Protein AF-A0A1I1YFR1-F1 (afdb_monomer_lite)

Foldseek 3Di:
DDDPDPPDDPPDPPDDDDDPPDPPDDQDLVNLQVLLVVLCVSLVVCVVVVNPVSNVVSNVRSVVSVVVSVPDDDD

Radius of gyration: 16.52 Å; chains: 1; bounding box: 44×21×49 Å

Structure (mmCIF, N/CA/C/O backbone):
data_AF-A0A1I1YFR1-F1
#
_entry.id   AF-A0A1I1YFR1-F1
#
loop_
_atom_site.group_PDB
_atom_site.id
_atom_site.type_symbol
_atom_site.label_atom_id
_atom_site.label_alt_id
_atom_site.label_comp_id
_atom_site.label_asym_id
_atom_site.label_entity_id
_atom_site.label_seq_id
_atom_site.pdbx_PDB_ins_code
_atom_site.Cartn_x
_atom_site.Cartn_y
_atom_site.Cartn_z
_atom_site.occupancy
_atom_site.B_iso_or_equiv
_atom_site.auth_seq_id
_atom_site.auth_comp_id
_atom_site.auth_asym_id
_atom_site.auth_atom_id
_atom_site.pdbx_PDB_model_num
ATOM 1 N N . MET A 1 1 ? -24.968 15.780 29.064 1.00 38.88 1 MET A N 1
ATOM 2 C CA . MET A 1 1 ? -24.458 14.544 28.437 1.00 38.88 1 MET A CA 1
ATOM 3 C C . MET A 1 1 ? -23.057 14.858 27.945 1.00 38.88 1 MET A C 1
ATOM 5 O O . MET A 1 1 ? -22.922 15.597 26.981 1.00 38.88 1 MET A O 1
ATOM 9 N N . ASN A 1 2 ? -22.037 14.444 28.698 1.00 36.81 2 ASN A N 1
ATOM 10 C CA . ASN A 1 2 ? -20.641 14.723 28.361 1.00 36.81 2 ASN A CA 1
ATOM 11 C C . ASN A 1 2 ? -20.237 13.840 27.183 1.00 36.81 2 ASN A C 1
ATOM 13 O O . ASN A 1 2 ? -20.319 12.617 27.280 1.00 36.81 2 ASN A O 1
ATOM 17 N N . ALA A 1 3 ? -19.830 14.466 26.080 1.00 35.88 3 ALA A N 1
ATOM 18 C CA . ALA A 1 3 ? -19.184 13.768 24.984 1.00 35.88 3 ALA A CA 1
ATOM 19 C C . ALA A 1 3 ? -17.904 13.111 25.516 1.00 35.88 3 ALA A C 1
ATOM 21 O O . ALA A 1 3 ? -17.096 13.766 26.179 1.00 35.88 3 ALA A O 1
ATOM 22 N N . LEU A 1 4 ? -17.757 11.812 25.259 1.00 38.34 4 LEU A N 1
ATOM 23 C CA . LEU A 1 4 ? -16.535 11.060 25.515 1.00 38.34 4 LEU A CA 1
ATOM 24 C C . LEU A 1 4 ? -15.386 11.772 24.791 1.00 38.34 4 LEU A C 1
ATOM 26 O O . LEU A 1 4 ? -15.335 11.790 23.562 1.00 38.34 4 LEU A O 1
ATOM 30 N N . ARG A 1 5 ? -14.488 12.404 25.552 1.00 39.44 5 ARG A N 1
ATOM 31 C CA . ARG A 1 5 ? -13.197 12.846 25.029 1.00 39.44 5 ARG A CA 1
ATOM 32 C C . ARG A 1 5 ? -12.404 11.584 24.731 1.00 39.44 5 ARG A C 1
ATOM 34 O O . ARG A 1 5 ? -12.050 10.850 25.646 1.00 39.44 5 ARG A O 1
ATOM 41 N N . ILE A 1 6 ? -12.186 11.321 23.450 1.00 45.38 6 ILE A N 1
ATOM 42 C CA . ILE A 1 6 ? -11.208 10.335 23.006 1.00 45.38 6 ILE A CA 1
ATOM 43 C C . ILE A 1 6 ? -9.849 10.918 23.404 1.00 45.38 6 ILE A C 1
ATOM 45 O O . ILE A 1 6 ? -9.380 11.873 22.789 1.00 45.38 6 ILE A O 1
ATOM 49 N N . GLU A 1 7 ? -9.271 10.424 24.496 1.00 36.75 7 GLU A N 1
ATOM 50 C CA . GLU A 1 7 ? -7.899 10.756 24.869 1.00 36.75 7 GLU A CA 1
ATOM 51 C C . GLU A 1 7 ? -6.969 10.012 23.906 1.00 36.75 7 GLU A C 1
ATOM 53 O O . GLU A 1 7 ? -6.843 8.790 23.938 1.00 36.75 7 GLU A O 1
ATOM 58 N N . PHE A 1 8 ? -6.406 10.771 22.968 1.00 44.44 8 PHE A N 1
ATOM 59 C CA . PHE A 1 8 ? -5.397 10.323 22.020 1.00 44.44 8 PHE A CA 1
ATOM 60 C C . PHE A 1 8 ? -4.066 10.187 22.763 1.00 44.44 8 PHE A C 1
ATOM 62 O O . PHE A 1 8 ? -3.548 11.183 23.268 1.00 44.44 8 PHE A O 1
ATOM 69 N N . ASP A 1 9 ? -3.528 8.971 22.841 1.00 39.94 9 ASP A N 1
ATOM 70 C CA . ASP A 1 9 ? -2.166 8.727 23.311 1.00 39.94 9 ASP A CA 1
ATOM 71 C C . ASP A 1 9 ? -1.190 8.950 22.137 1.00 39.94 9 ASP A C 1
ATOM 73 O O . ASP A 1 9 ? -1.196 8.177 21.175 1.00 39.94 9 ASP A O 1
ATOM 77 N N . PRO A 1 10 ? -0.356 10.004 22.174 1.00 43.66 10 PRO A N 1
ATOM 78 C CA . PRO A 1 10 ? 0.560 10.332 21.088 1.00 43.66 10 PRO A CA 1
ATOM 79 C C . PRO A 1 10 ? 1.755 9.367 20.963 1.00 43.66 10 PRO A C 1
ATOM 81 O O . PRO A 1 10 ? 2.543 9.531 20.036 1.00 43.66 10 PRO A O 1
ATOM 84 N N . ASN A 1 11 ? 1.900 8.369 21.850 1.00 42.41 11 ASN A N 1
ATOM 85 C CA . ASN A 1 11 ? 3.027 7.427 21.864 1.00 42.41 11 ASN A CA 1
ATOM 86 C C . ASN A 1 11 ? 2.664 5.969 21.502 1.00 42.41 11 ASN A C 1
ATOM 88 O O . ASN A 1 11 ? 3.542 5.105 21.535 1.00 42.41 11 ASN A O 1
ATOM 92 N N . THR A 1 12 ? 1.420 5.659 21.114 1.00 46.66 12 THR A N 1
ATOM 93 C CA . THR A 1 12 ? 0.990 4.287 20.768 1.00 46.66 12 THR A CA 1
ATOM 94 C C . THR A 1 12 ? 0.410 4.178 19.343 1.00 46.66 12 THR A C 1
ATOM 96 O O . THR A 1 12 ? -0.785 4.293 19.127 1.00 46.66 12 THR A O 1
ATOM 99 N N . SER A 1 13 ? 1.276 3.922 18.345 1.00 51.31 13 SER A N 1
ATOM 100 C CA . SER A 1 13 ? 0.974 3.356 17.003 1.00 51.31 13 SER A CA 1
ATOM 101 C C . SER A 1 13 ? -0.397 3.706 16.379 1.00 51.31 13 SER A C 1
ATOM 103 O O . SER A 1 13 ? -1.292 2.864 16.290 1.00 51.31 13 SER A O 1
ATOM 105 N N . VAL A 1 14 ? -0.555 4.926 15.857 1.00 55.56 14 VAL A N 1
ATOM 106 C CA . VAL A 1 14 ? -1.791 5.356 15.170 1.00 55.56 14 VAL A CA 1
ATOM 107 C C . VAL A 1 14 ? -1.572 5.422 13.644 1.00 55.56 14 VAL A C 1
ATOM 109 O O . VAL A 1 14 ? -1.762 6.452 13.013 1.00 55.56 14 VAL A O 1
ATOM 112 N N . PHE A 1 15 ? -1.130 4.291 13.075 1.00 53.53 15 PHE A N 1
ATOM 113 C CA . PHE A 1 15 ? -0.835 3.995 11.652 1.00 53.53 15 PHE A CA 1
ATOM 114 C C . PHE A 1 15 ? 0.144 4.899 10.863 1.00 53.53 15 PHE A C 1
ATOM 116 O O . PHE A 1 15 ? -0.225 5.517 9.868 1.00 53.53 15 PHE A O 1
ATOM 123 N N . PRO A 1 16 ? 1.436 4.849 11.200 1.00 57.22 16 PRO A N 1
ATOM 124 C CA . PRO A 1 16 ? 2.534 5.048 10.252 1.00 57.22 16 PRO A CA 1
ATOM 125 C C . PRO A 1 16 ? 3.291 3.710 10.076 1.00 57.22 16 PRO A C 1
ATOM 127 O O . PRO A 1 16 ? 3.413 2.941 11.028 1.00 57.22 16 PRO A O 1
ATOM 130 N N . GLU A 1 17 ? 3.797 3.292 8.920 1.00 55.97 17 GLU A N 1
ATOM 131 C CA . GLU A 1 17 ? 4.210 4.010 7.710 1.00 55.97 17 GLU A CA 1
ATOM 132 C C . GLU A 1 17 ? 4.414 2.978 6.581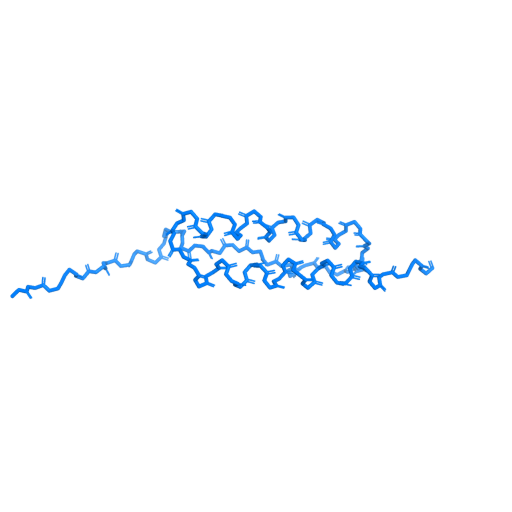 1.00 55.97 17 GLU A C 1
ATOM 134 O O . GLU A 1 17 ? 4.590 1.781 6.840 1.00 55.97 17 GLU A O 1
ATOM 139 N N . PRO A 1 18 ? 4.512 3.425 5.326 1.00 49.12 18 PRO A N 1
ATOM 140 C CA . PRO A 1 18 ? 5.809 3.167 4.696 1.00 49.12 18 PRO A CA 1
ATOM 141 C C . PRO A 1 18 ? 6.475 4.463 4.221 1.00 49.12 18 PRO A C 1
ATOM 143 O O . PRO A 1 18 ? 6.063 5.066 3.233 1.00 49.12 18 PRO A O 1
ATOM 146 N N . LEU A 1 19 ? 7.540 4.870 4.914 1.00 54.22 19 LEU A N 1
ATOM 147 C CA . LEU A 1 19 ? 8.570 5.722 4.328 1.00 54.22 19 LEU A CA 1
ATOM 148 C C . LEU A 1 19 ? 9.337 4.877 3.311 1.00 54.22 19 LEU A C 1
ATOM 150 O O . LEU A 1 19 ? 9.960 3.878 3.665 1.00 54.22 19 LEU A O 1
ATOM 154 N N . THR A 1 20 ? 9.305 5.275 2.045 1.00 50.41 20 THR A N 1
ATOM 155 C CA . THR A 1 20 ? 10.191 4.749 0.994 1.00 50.41 20 THR A CA 1
ATOM 156 C C . THR A 1 20 ? 11.526 5.505 0.946 1.00 50.41 20 THR A C 1
ATOM 158 O O . THR A 1 20 ? 12.235 5.426 -0.053 1.00 50.41 20 THR A O 1
ATOM 161 N N . ASP A 1 21 ? 11.847 6.279 1.989 1.00 46.78 21 ASP A N 1
ATOM 162 C CA . ASP A 1 21 ? 12.736 7.450 1.922 1.00 46.78 21 ASP A CA 1
ATOM 163 C C . ASP A 1 21 ? 14.247 7.145 1.910 1.00 46.78 21 ASP A C 1
ATOM 165 O O . ASP A 1 21 ? 15.057 7.978 2.291 1.00 46.78 21 ASP A O 1
ATOM 169 N N . GLU A 1 22 ? 14.658 5.968 1.433 1.00 43.50 22 GLU A N 1
ATOM 170 C CA . GLU A 1 22 ? 16.082 5.629 1.275 1.00 43.50 22 GLU A CA 1
ATOM 171 C C . GLU A 1 22 ? 16.391 4.824 0.002 1.00 43.50 22 GLU A C 1
ATOM 173 O O . GLU A 1 22 ? 17.293 3.990 0.003 1.00 43.50 22 GLU A O 1
ATOM 178 N N . PHE A 1 23 ? 15.703 5.049 -1.123 1.00 49.38 23 PHE A N 1
ATOM 179 C CA . PHE A 1 23 ? 16.274 4.586 -2.398 1.00 49.38 23 PHE A CA 1
ATOM 180 C C . PHE A 1 23 ? 17.192 5.650 -3.010 1.00 49.38 23 PHE A C 1
ATOM 182 O O . PHE A 1 23 ? 16.857 6.315 -3.989 1.00 49.38 23 PHE A O 1
ATOM 189 N N . GLU A 1 24 ? 18.410 5.754 -2.464 1.00 46.56 24 GLU A N 1
ATOM 190 C CA . GLU A 1 24 ? 19.594 6.195 -3.220 1.00 46.56 24 GLU A CA 1
ATOM 191 C C . GLU A 1 24 ? 19.933 5.122 -4.281 1.00 46.56 24 GLU A C 1
ATOM 193 O 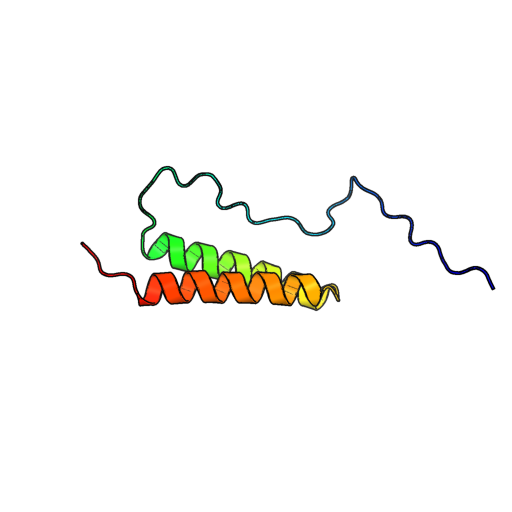O . GLU A 1 24 ? 20.934 4.413 -4.205 1.00 46.56 24 GLU A O 1
ATOM 198 N N . GLY A 1 25 ? 19.053 4.919 -5.264 1.00 54.34 25 GLY A N 1
ATOM 199 C CA . GLY A 1 25 ? 19.235 3.887 -6.282 1.00 54.34 25 GLY A CA 1
ATOM 200 C C . GLY A 1 25 ? 18.160 3.898 -7.363 1.00 54.34 25 GLY A C 1
ATOM 201 O O . GLY A 1 25 ? 17.112 4.525 -7.227 1.00 54.34 25 GLY A O 1
ATOM 202 N N . SER A 1 26 ? 18.420 3.198 -8.469 1.00 59.75 26 SER A N 1
ATOM 203 C CA . SER A 1 26 ? 17.410 2.976 -9.504 1.00 59.75 26 SER A CA 1
ATOM 204 C C . SER A 1 26 ? 16.329 2.036 -8.976 1.00 59.75 26 SER A C 1
ATOM 206 O O . SER A 1 26 ? 16.633 0.900 -8.615 1.00 59.75 26 SER A O 1
ATOM 208 N N . ILE A 1 27 ? 15.078 2.488 -8.974 1.00 70.88 27 ILE A N 1
ATOM 209 C CA . ILE A 1 27 ? 13.922 1.642 -8.676 1.00 70.88 27 ILE A CA 1
ATOM 210 C C . ILE A 1 27 ? 13.760 0.636 -9.822 1.00 70.88 27 ILE A C 1
ATOM 212 O O . ILE A 1 27 ? 13.501 1.015 -10.967 1.00 70.88 27 ILE A O 1
ATOM 216 N N . ASP A 1 28 ? 13.948 -0.646 -9.518 1.00 80.38 28 ASP A N 1
ATOM 217 C CA . ASP A 1 28 ? 13.710 -1.744 -10.451 1.00 80.38 28 ASP A CA 1
ATOM 218 C C . ASP A 1 28 ? 12.269 -2.271 -10.364 1.00 80.38 28 ASP A C 1
ATOM 220 O O . ASP A 1 28 ? 11.509 -1.965 -9.443 1.00 80.38 28 ASP A O 1
ATOM 224 N N . ALA A 1 29 ? 11.885 -3.097 -11.338 1.00 84.00 29 ALA A N 1
ATOM 225 C CA . ALA A 1 29 ? 10.545 -3.667 -11.421 1.00 84.00 29 ALA A CA 1
ATOM 226 C C . ALA A 1 29 ? 10.140 -4.459 -10.157 1.00 84.00 29 ALA A C 1
ATOM 228 O O . ALA A 1 29 ? 8.967 -4.485 -9.781 1.00 84.00 29 ALA A O 1
ATOM 229 N N . ILE A 1 30 ? 11.107 -5.093 -9.485 1.00 86.50 30 ILE A N 1
ATOM 230 C CA . ILE A 1 30 ? 10.872 -5.885 -8.270 1.00 86.50 30 ILE A CA 1
ATOM 231 C C . ILE A 1 30 ? 10.535 -4.958 -7.103 1.00 86.50 30 ILE A C 1
ATOM 233 O O . ILE A 1 30 ? 9.597 -5.227 -6.353 1.00 86.50 30 ILE A O 1
ATOM 237 N N . SER A 1 31 ? 11.251 -3.846 -6.992 1.00 83.38 31 SER A N 1
ATOM 238 C CA . SER A 1 31 ? 11.031 -2.806 -5.992 1.00 83.38 31 SER A CA 1
ATOM 239 C C . SER A 1 31 ? 9.632 -2.202 -6.133 1.00 83.38 31 SER A C 1
ATOM 241 O O . SER A 1 31 ? 8.918 -2.083 -5.140 1.00 83.38 31 SER A O 1
ATOM 243 N N . CYS A 1 32 ? 9.167 -1.943 -7.360 1.00 84.00 32 CYS A N 1
ATOM 244 C CA . CYS A 1 32 ? 7.798 -1.477 -7.608 1.00 84.00 32 CYS A CA 1
ATOM 245 C C . CYS A 1 32 ? 6.738 -2.450 -7.066 1.00 84.00 32 CYS A C 1
ATOM 247 O O . CYS A 1 32 ? 5.828 -2.051 -6.338 1.00 84.00 32 CYS A O 1
ATOM 249 N N . LEU A 1 33 ? 6.862 -3.742 -7.391 1.00 87.81 33 LEU A N 1
ATOM 250 C CA . LEU A 1 33 ? 5.922 -4.763 -6.919 1.00 87.81 33 LEU A CA 1
ATOM 251 C C . LEU A 1 33 ?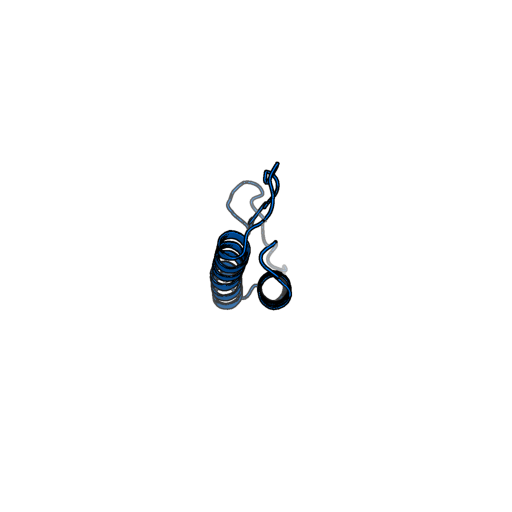 5.996 -4.951 -5.398 1.00 87.81 33 LEU A C 1
ATOM 253 O O . LEU A 1 33 ? 4.968 -5.148 -4.749 1.00 87.81 33 LEU A O 1
ATOM 257 N N . HIS A 1 34 ? 7.197 -4.859 -4.825 1.00 85.12 34 HIS A N 1
ATOM 258 C CA . HIS A 1 34 ? 7.408 -4.932 -3.385 1.00 85.12 34 HIS A CA 1
ATOM 259 C C . HIS A 1 34 ? 6.677 -3.802 -2.651 1.00 85.12 34 HIS A C 1
ATOM 261 O O . HIS A 1 34 ? 5.931 -4.066 -1.705 1.00 85.12 34 HIS A O 1
ATOM 267 N N . TYR A 1 35 ? 6.818 -2.559 -3.119 1.00 82.50 35 TYR A N 1
ATOM 268 C CA . TYR A 1 35 ? 6.114 -1.423 -2.530 1.00 82.50 35 TYR A CA 1
ATOM 269 C C . TYR A 1 35 ? 4.602 -1.539 -2.696 1.00 82.50 35 TYR A C 1
ATOM 271 O O . TYR A 1 35 ? 3.877 -1.355 -1.718 1.00 82.50 35 TYR A O 1
ATOM 279 N N . ALA A 1 36 ? 4.116 -1.929 -3.878 1.00 87.06 36 ALA A N 1
ATOM 280 C CA . ALA A 1 36 ? 2.689 -2.154 -4.093 1.00 87.06 36 ALA A CA 1
ATOM 281 C C . ALA A 1 36 ? 2.096 -3.129 -3.057 1.00 87.06 36 ALA A C 1
ATOM 283 O O . ALA A 1 36 ? 1.064 -2.824 -2.456 1.00 87.06 36 ALA A O 1
ATOM 284 N N . ALA A 1 37 ? 2.783 -4.245 -2.792 1.00 87.12 37 ALA A N 1
ATOM 285 C CA . ALA A 1 37 ? 2.362 -5.245 -1.811 1.00 87.12 37 ALA A CA 1
ATOM 286 C C . ALA A 1 37 ? 2.399 -4.728 -0.358 1.00 87.12 37 ALA A C 1
ATOM 288 O O . ALA A 1 37 ? 1.525 -5.066 0.444 1.00 87.12 37 ALA A O 1
ATOM 289 N N . ILE A 1 38 ? 3.383 -3.890 -0.001 1.00 84.56 38 ILE A N 1
ATOM 290 C CA . ILE A 1 38 ? 3.432 -3.241 1.320 1.00 84.56 38 ILE A CA 1
ATOM 291 C C . ILE A 1 38 ? 2.193 -2.366 1.520 1.00 84.56 38 ILE A C 1
ATOM 293 O O . ILE A 1 38 ? 1.508 -2.499 2.537 1.00 84.56 38 ILE A O 1
ATOM 297 N N . TYR A 1 39 ? 1.883 -1.501 0.553 1.00 84.31 39 TYR A N 1
ATOM 298 C CA . TYR A 1 39 ? 0.732 -0.605 0.642 1.00 84.31 39 TYR A CA 1
ATOM 299 C C . TYR A 1 39 ? -0.606 -1.361 0.652 1.00 84.31 39 TYR A C 1
ATOM 301 O O . TYR A 1 39 ? -1.489 -0.988 1.421 1.00 84.31 39 TYR A O 1
ATOM 309 N N . GLU A 1 40 ? -0.743 -2.480 -0.075 1.00 89.69 40 GLU A N 1
ATOM 310 C CA . GLU A 1 40 ? -1.959 -3.316 -0.021 1.00 89.69 40 GLU A CA 1
ATOM 311 C C . GLU A 1 40 ? -2.222 -3.842 1.391 1.00 89.69 40 GLU A C 1
ATOM 313 O O . GLU A 1 40 ? -3.329 -3.722 1.921 1.00 89.69 40 GLU A O 1
ATOM 318 N N . LYS A 1 41 ? -1.178 -4.359 2.046 1.00 87.56 41 LYS A N 1
ATOM 319 C CA . LYS A 1 41 ? -1.270 -4.863 3.420 1.00 87.56 41 LYS A CA 1
ATOM 320 C C . LYS A 1 41 ? -1.687 -3.767 4.404 1.00 87.56 41 LYS A C 1
ATOM 322 O O . LYS A 1 41 ? -2.458 -4.019 5.333 1.00 87.56 41 LYS A O 1
ATOM 327 N N . TRP A 1 42 ? -1.177 -2.550 4.225 1.00 84.50 42 TRP A N 1
ATOM 328 C CA . TRP A 1 42 ? -1.551 -1.409 5.059 1.00 84.50 42 TRP A CA 1
ATOM 329 C C . TRP A 1 42 ? -2.980 -0.936 4.788 1.00 84.50 42 TRP A C 1
ATOM 331 O O . TRP A 1 42 ? -3.702 -0.649 5.745 1.00 84.50 42 TRP A O 1
ATOM 341 N N . ALA A 1 43 ? -3.424 -0.944 3.529 1.00 87.19 43 ALA A N 1
ATOM 342 C CA . ALA A 1 43 ? -4.801 -0.641 3.154 1.00 87.19 43 ALA A CA 1
ATOM 343 C C . ALA A 1 43 ? -5.797 -1.599 3.822 1.00 87.19 43 ALA A C 1
ATOM 345 O O . ALA A 1 43 ? -6.755 -1.155 4.457 1.00 87.19 43 ALA A O 1
ATOM 346 N N . GLU A 1 44 ? -5.555 -2.911 3.755 1.00 89.56 44 GLU A N 1
ATOM 347 C CA . GLU A 1 44 ? -6.395 -3.918 4.419 1.00 89.56 44 GLU A CA 1
ATOM 348 C C . GLU A 1 44 ? -6.446 -3.709 5.934 1.00 89.56 44 GLU A C 1
ATOM 350 O O . GLU A 1 44 ? -7.516 -3.743 6.554 1.00 89.56 44 GLU A O 1
ATOM 355 N N . ARG A 1 45 ? -5.289 -3.429 6.540 1.00 85.50 45 ARG A N 1
ATOM 356 C CA . ARG A 1 45 ? -5.192 -3.175 7.975 1.00 85.50 45 ARG A CA 1
ATOM 357 C C . ARG A 1 45 ? -5.962 -1.908 8.372 1.00 85.50 45 ARG A C 1
ATOM 359 O O . ARG A 1 45 ? -6.687 -1.934 9.369 1.00 85.50 45 ARG A O 1
ATOM 366 N N . ALA A 1 46 ? -5.878 -0.843 7.579 1.00 84.75 46 ALA A N 1
ATOM 367 C CA . ALA A 1 46 ? -6.631 0.390 7.788 1.00 84.75 46 ALA A CA 1
ATOM 368 C C . ALA A 1 46 ? -8.150 0.164 7.671 1.00 84.75 46 ALA A C 1
ATOM 370 O O . ALA A 1 46 ? -8.889 0.554 8.580 1.00 84.75 46 ALA A O 1
ATOM 371 N N . LYS A 1 47 ? -8.613 -0.575 6.647 1.00 87.00 47 LYS A N 1
ATOM 372 C CA . LYS A 1 47 ? -10.028 -0.977 6.498 1.00 87.00 47 LYS A CA 1
ATOM 373 C C . LYS A 1 47 ? -10.530 -1.748 7.713 1.00 87.00 47 LYS A C 1
ATOM 375 O O . LYS A 1 47 ? -11.564 -1.405 8.280 1.00 87.00 47 LYS A O 1
ATOM 380 N N . SER A 1 48 ? -9.777 -2.761 8.149 1.00 85.06 48 SER A N 1
ATOM 381 C CA . SER A 1 48 ? -10.149 -3.586 9.309 1.00 85.06 48 SER A CA 1
ATOM 382 C C . SER A 1 48 ? -10.216 -2.796 10.623 1.00 85.06 48 SER A C 1
ATOM 384 O O . SER A 1 48 ? -10.930 -3.186 11.542 1.00 85.06 48 SER A O 1
ATOM 386 N N . SER A 1 49 ? -9.519 -1.658 10.690 1.00 82.50 49 SER A N 1
ATOM 387 C CA . SER A 1 49 ? -9.485 -0.765 11.853 1.00 82.50 49 SER A CA 1
ATOM 388 C C . SER A 1 49 ? -10.518 0.367 11.773 1.00 82.50 49 SER A C 1
ATOM 390 O O . SER A 1 49 ? -10.521 1.248 12.630 1.00 82.50 49 SER A O 1
ATOM 392 N N . GLY A 1 50 ? -11.364 0.395 10.735 1.00 85.81 50 GLY A N 1
ATOM 393 C CA . GLY A 1 50 ? -12.331 1.475 10.508 1.00 85.81 50 GLY A CA 1
ATOM 394 C C . GLY A 1 50 ? -11.700 2.801 10.063 1.00 85.81 50 GLY A C 1
ATOM 395 O O . GLY A 1 50 ? -12.377 3.828 10.045 1.00 85.81 50 GLY A O 1
ATOM 396 N N . ARG A 1 51 ? -10.414 2.791 9.693 1.00 85.50 51 ARG A N 1
ATOM 397 C CA . ARG A 1 51 ? -9.653 3.943 9.190 1.00 85.50 51 ARG A CA 1
ATOM 398 C C . ARG A 1 51 ? -9.756 4.012 7.668 1.00 85.50 51 ARG A C 1
ATOM 400 O O . ARG A 1 51 ? -8.795 3.751 6.947 1.00 85.50 51 ARG A O 1
ATOM 407 N N . ASN A 1 52 ? -10.959 4.301 7.173 1.00 86.81 52 ASN A N 1
ATOM 408 C CA . ASN A 1 52 ? -11.229 4.373 5.730 1.00 86.81 52 ASN A CA 1
ATOM 409 C C . ASN A 1 52 ? -10.481 5.529 5.040 1.00 86.81 52 ASN A C 1
ATOM 411 O O . ASN A 1 52 ? -10.199 5.445 3.845 1.00 86.81 52 ASN A O 1
ATOM 415 N N . ASP A 1 53 ? -10.145 6.575 5.801 1.00 83.00 53 ASP A N 1
ATOM 416 C CA . ASP A 1 53 ? -9.242 7.658 5.405 1.00 83.00 53 ASP A CA 1
ATOM 417 C C . ASP A 1 53 ? -7.889 7.090 4.955 1.00 83.00 53 ASP A C 1
ATOM 419 O O . ASP A 1 53 ? -7.528 7.189 3.783 1.00 83.00 53 ASP A O 1
ATOM 423 N N . LEU A 1 54 ? -7.213 6.368 5.851 1.00 82.69 54 LEU A N 1
ATOM 424 C CA . LEU A 1 54 ? -5.901 5.780 5.580 1.00 82.69 54 LEU A CA 1
ATOM 425 C C . LEU A 1 54 ? -5.962 4.643 4.561 1.00 82.69 54 LEU A C 1
ATOM 427 O O . LEU A 1 54 ? -5.043 4.471 3.769 1.00 82.69 54 LEU A O 1
ATOM 431 N N . ALA A 1 55 ? -7.048 3.867 4.548 1.00 87.38 55 ALA A N 1
ATOM 432 C CA . ALA A 1 55 ? -7.230 2.816 3.554 1.00 87.38 55 ALA A CA 1
ATOM 433 C C . ALA A 1 55 ? -7.194 3.374 2.126 1.00 87.38 55 ALA A C 1
ATOM 435 O O . ALA A 1 55 ? -6.513 2.812 1.274 1.00 87.38 55 ALA A O 1
ATOM 436 N N . THR A 1 56 ? -7.881 4.495 1.895 1.00 89.06 56 THR A N 1
ATOM 437 C CA . THR A 1 56 ? -7.929 5.154 0.582 1.00 89.06 56 THR A CA 1
ATOM 438 C C . THR A 1 56 ? -6.546 5.661 0.169 1.00 89.06 56 THR A C 1
ATOM 440 O O . THR A 1 56 ? -6.140 5.498 -0.980 1.00 89.06 56 THR A O 1
ATOM 443 N N . GLU A 1 57 ? -5.795 6.240 1.109 1.00 86.25 57 GLU A N 1
ATOM 444 C CA . GLU A 1 57 ? -4.430 6.717 0.861 1.00 86.25 57 GLU A CA 1
ATOM 445 C C . GLU A 1 57 ? -3.478 5.570 0.494 1.00 86.25 57 GLU A C 1
ATOM 447 O O . GLU A 1 57 ? -2.738 5.660 -0.488 1.00 86.25 57 GLU A O 1
ATOM 452 N N . TYR A 1 58 ? -3.532 4.458 1.231 1.00 86.81 58 TYR A N 1
ATOM 453 C CA . TYR A 1 58 ? -2.705 3.290 0.941 1.00 86.81 58 TYR A CA 1
ATOM 454 C C . TYR A 1 58 ? -3.080 2.621 -0.389 1.00 86.81 58 TYR A C 1
ATOM 456 O O . TYR A 1 58 ? -2.191 2.231 -1.141 1.00 86.81 58 TYR A O 1
ATOM 464 N N . GLU A 1 59 ? -4.365 2.550 -0.743 1.00 91.31 59 GLU A N 1
ATOM 465 C CA . GLU A 1 59 ? -4.796 2.047 -2.056 1.00 91.31 59 GLU A CA 1
ATOM 466 C C . GLU A 1 59 ? -4.286 2.909 -3.215 1.00 91.31 59 GLU A C 1
ATOM 468 O O . GLU A 1 59 ? -3.841 2.375 -4.236 1.00 91.31 59 GLU A O 1
ATOM 473 N N . ALA A 1 60 ? -4.306 4.236 -3.058 1.00 87.56 60 ALA A N 1
ATOM 474 C CA . ALA A 1 60 ? -3.765 5.153 -4.057 1.00 87.56 60 ALA A CA 1
ATOM 475 C C . ALA A 1 60 ? -2.257 4.932 -4.265 1.00 87.56 60 ALA A C 1
ATOM 477 O O . ALA A 1 60 ? -1.782 4.905 -5.403 1.00 87.56 60 ALA A O 1
ATOM 478 N N . ALA A 1 61 ? -1.508 4.700 -3.185 1.00 85.31 61 ALA A N 1
ATOM 479 C CA . ALA A 1 61 ? -0.085 4.388 -3.259 1.00 85.31 61 ALA A CA 1
ATOM 480 C C . ALA A 1 61 ? 0.187 3.015 -3.903 1.00 85.31 61 ALA A C 1
ATOM 482 O O . ALA A 1 61 ? 1.073 2.903 -4.750 1.00 85.31 61 ALA A O 1
ATOM 483 N N . THR A 1 62 ? -0.605 1.981 -3.595 1.00 90.06 62 THR A N 1
ATOM 484 C CA . THR A 1 62 ? -0.543 0.695 -4.313 1.00 90.06 62 THR A CA 1
ATOM 485 C C . THR A 1 62 ? -0.716 0.893 -5.817 1.00 90.06 62 THR A C 1
ATOM 487 O O . THR A 1 62 ? 0.060 0.348 -6.604 1.00 90.06 62 THR A O 1
ATOM 490 N N . ALA A 1 63 ? -1.729 1.662 -6.225 1.00 90.31 63 ALA A N 1
ATOM 491 C CA . ALA A 1 63 ? -2.009 1.915 -7.634 1.00 90.31 63 ALA A CA 1
ATOM 492 C C . ALA A 1 63 ? -0.852 2.653 -8.323 1.00 90.31 63 ALA A C 1
ATOM 494 O O . ALA A 1 63 ? -0.475 2.289 -9.437 1.00 90.31 63 ALA A O 1
ATOM 495 N N . TYR A 1 64 ? -0.247 3.631 -7.644 1.00 88.69 64 TYR A N 1
ATOM 496 C CA . TYR A 1 64 ? 0.935 4.339 -8.134 1.00 88.69 64 TYR A CA 1
ATOM 497 C C . TYR A 1 64 ? 2.091 3.378 -8.444 1.00 88.69 64 TYR A C 1
ATOM 499 O O . TYR A 1 64 ? 2.607 3.377 -9.562 1.00 88.69 64 TYR A O 1
ATOM 507 N N . TRP A 1 65 ? 2.455 2.503 -7.503 1.00 86.94 65 TRP A N 1
ATOM 508 C CA . TRP A 1 65 ? 3.567 1.565 -7.691 1.00 86.94 65 TRP A CA 1
ATOM 509 C C . TRP A 1 65 ? 3.300 0.512 -8.769 1.00 86.94 65 TRP A C 1
ATOM 511 O O . TRP A 1 65 ? 4.209 0.161 -9.522 1.00 86.94 65 TRP A O 1
ATOM 521 N N . LYS A 1 66 ? 2.051 0.046 -8.897 1.00 90.31 66 LYS A N 1
ATOM 522 C CA . LYS A 1 66 ? 1.648 -0.851 -9.993 1.00 90.31 66 LYS A CA 1
ATOM 523 C C . LYS A 1 66 ? 1.726 -0.161 -11.350 1.00 90.31 66 LYS A C 1
ATOM 525 O O . LYS A 1 66 ? 2.284 -0.733 -12.276 1.00 90.31 66 LYS A O 1
ATOM 530 N N . SER A 1 67 ? 1.242 1.076 -11.453 1.00 89.06 67 SER A N 1
ATOM 531 C CA . SER A 1 67 ? 1.342 1.851 -12.693 1.00 89.06 67 SER A CA 1
ATOM 532 C C . SER A 1 67 ? 2.801 2.114 -13.072 1.00 89.06 67 SER A C 1
ATOM 534 O O . SER A 1 67 ? 3.170 1.976 -14.237 1.00 89.06 67 SER A O 1
ATOM 536 N N . TYR A 1 68 ? 3.652 2.415 -12.088 1.00 85.31 68 TYR A N 1
ATOM 537 C CA . TYR A 1 68 ? 5.081 2.602 -12.315 1.00 85.31 68 TYR A CA 1
ATOM 538 C C . TYR A 1 68 ? 5.748 1.310 -12.821 1.00 85.31 68 TYR A C 1
ATOM 540 O O . TYR A 1 68 ? 6.500 1.361 -13.792 1.00 85.31 68 TYR A O 1
ATOM 548 N N . TYR A 1 69 ? 5.404 0.149 -12.246 1.00 88.25 69 TYR A N 1
ATOM 549 C CA . TYR A 1 69 ? 5.812 -1.170 -12.752 1.00 88.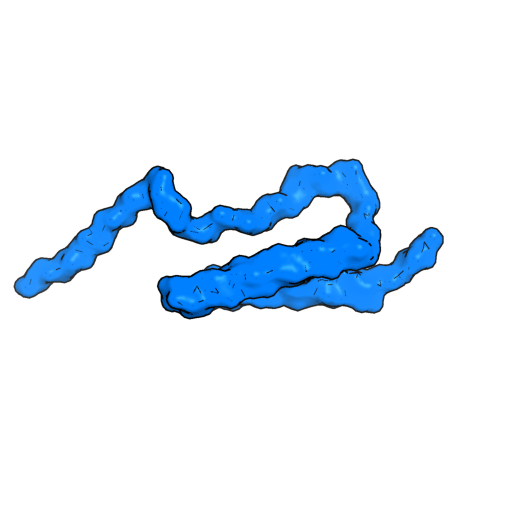25 69 TYR A CA 1
ATOM 550 C C . TYR A 1 69 ? 5.331 -1.439 -14.185 1.00 88.25 69 TYR A C 1
ATOM 552 O O . TYR A 1 69 ? 6.111 -1.889 -15.015 1.00 88.25 69 TYR A O 1
ATOM 560 N N . GLU A 1 70 ? 4.066 -1.156 -14.498 1.00 88.12 70 GLU A N 1
ATOM 561 C CA . GLU A 1 70 ? 3.498 -1.378 -15.837 1.00 88.12 70 GLU A CA 1
ATOM 562 C C . GLU A 1 70 ? 4.165 -0.506 -16.907 1.00 88.12 70 GLU A C 1
ATOM 564 O O . GLU A 1 70 ? 4.298 -0.924 -18.055 1.00 88.12 70 GLU A O 1
ATOM 569 N N . SER A 1 71 ? 4.609 0.694 -16.525 1.00 85.12 71 SER A N 1
ATOM 570 C CA . SER A 1 71 ? 5.378 1.597 -17.388 1.00 85.12 71 SER A CA 1
ATOM 571 C C . SER A 1 71 ? 6.879 1.289 -17.433 1.00 85.12 71 SER A C 1
ATOM 573 O O . SER A 1 71 ? 7.622 1.982 -18.129 1.00 85.12 71 SER A O 1
ATOM 575 N N . TRP A 1 72 ? 7.346 0.300 -16.665 1.00 81.12 72 TRP A N 1
ATOM 576 C CA . TRP A 1 72 ? 8.766 0.006 -16.541 1.00 81.12 72 TRP A CA 1
ATOM 577 C C . TRP A 1 72 ? 9.279 -0.716 -17.787 1.00 81.12 72 TRP A C 1
ATOM 5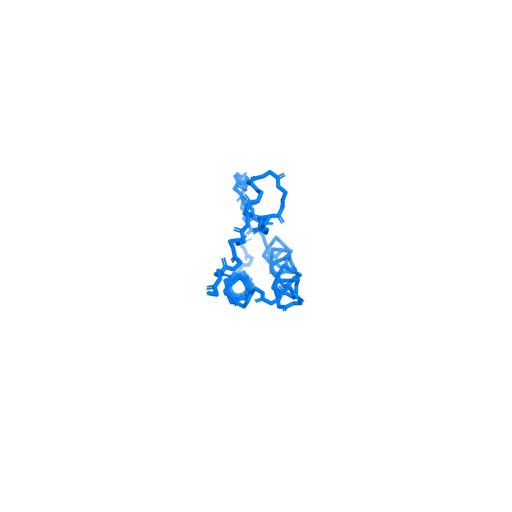79 O O . TRP A 1 72 ? 8.908 -1.854 -18.076 1.00 81.12 72 TRP A O 1
ATOM 589 N N . GLU A 1 73 ? 10.187 -0.058 -18.502 1.00 73.38 73 GLU A N 1
ATOM 590 C CA . GLU A 1 73 ? 10.940 -0.651 -19.599 1.00 73.38 73 GLU A CA 1
ATOM 591 C C . GLU A 1 73 ? 12.360 -0.988 -19.110 1.00 73.38 73 GLU A C 1
ATOM 593 O O . GLU A 1 73 ? 13.065 -0.090 -18.629 1.00 73.38 73 GLU A O 1
ATOM 598 N N . PRO A 1 74 ? 12.811 -2.254 -19.214 1.00 64.38 74 PRO A N 1
ATOM 599 C CA . PRO A 1 74 ? 14.196 -2.600 -18.913 1.00 64.38 74 PRO A CA 1
ATOM 600 C C . PRO A 1 74 ? 15.122 -1.847 -19.878 1.00 64.38 74 PRO A C 1
ATOM 602 O O . PRO A 1 74 ?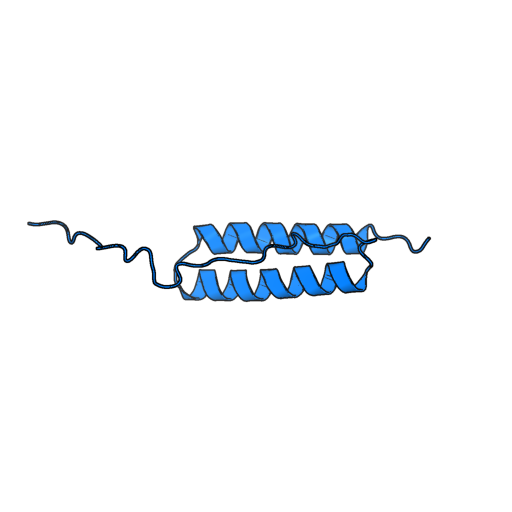 14.995 -1.998 -21.094 1.00 64.38 74 PRO A O 1
ATOM 605 N N . ARG A 1 75 ? 16.029 -1.025 -19.338 1.00 58.31 75 ARG A N 1
ATOM 606 C CA . ARG A 1 75 ? 17.086 -0.356 -20.115 1.00 58.31 75 ARG A CA 1
ATOM 607 C C . ARG A 1 75 ? 18.244 -1.292 -20.428 1.00 58.31 75 ARG A C 1
ATOM 609 O O . ARG A 1 75 ? 18.587 -2.109 -19.545 1.00 58.31 75 ARG A O 1
#

Secondary structure (DSSP, 8-state):
---------TTS--S-----TT--S---HHHHHHHHHHHHHHHHHHHHTT-HHHHHHHHHHHHHHHHHHHT----

pLDDT: mean 71.52, std 19.12, range [35.88, 91.31]

Sequence (75 aa):
MNALRIEFDPNTSVFPEPLTDEFEGSIDAISCLHYAAIYEKWAERAKSSGRNDLATEYEAATAYWKSYYESWEPR

Organism: NCBI:txid1123323